Protein AF-A0A8S3JBW6-F1 (afdb_monomer)

Sequence (122 aa):
MEKQIQQTNNDIDSEAASLRREDNLYKIRNNTEECPDYYETIEHPIDMSIIKDKMNKGIYKREQDIVEDLSRMFNNAKVYNVDESYIFKYASRLEQALSNKYKTMIIKKERPSHLNRISTKK

Organism: NCBI:txid392030

Foldseek 3Di:
DVVVVVVVVVVLVVVVVVVPPPDPPVVVPPPCVVPVCLCVQQVDDDDPVNLVVCVVVVVDPDPVVSLVRLLSNLVSQLSRDDCPDPSVVVSVVVNVVSVVVVVVVVVVVPDPPPPPPDDDDD

Secondary structure (DSSP, 8-state):
-HHHHHHHHHHHHHHHHHT--TTSSGGGS--TTT-TTHHHH-SS---HHHHHHHHHTT--SSHHHHHHHHHHHHHHHHHHS-TTSHHHHHHHHHHHHHHHHHHHHHHHHHS-GGGS------

Mean predicted aligned error: 12.73 Å

Radius of gyration: 17.93 Å; Cα contacts (8 Å, |Δi|>4): 52; chains: 1; bounding box: 35×28×68 Å

Solvent-accessible surface area (backbone atoms only — not comparable to full-atom values): 7489 Å² total; per-residue (Å²): 109,69,72,60,52,50,50,50,50,52,52,52,52,51,58,53,53,76,64,57,76,84,75,72,76,72,65,74,49,88,48,64,87,83,44,78,56,48,78,77,73,38,92,76,81,64,47,71,67,58,53,50,50,38,53,78,70,59,68,57,88,46,75,63,59,52,52,52,52,53,51,47,34,30,47,52,44,43,71,75,33,58,75,88,36,71,62,18,52,47,28,53,51,52,51,51,53,50,52,55,51,52,54,54,52,52,59,59,70,70,53,65,86,82,70,84,77,82,84,76,93,128

Structure (mmCIF, N/CA/C/O backbone):
data_AF-A0A8S3JBW6-F1
#
_entry.id   AF-A0A8S3JBW6-F1
#
loop_
_atom_site.group_PDB
_atom_site.id
_atom_site.type_symbol
_atom_site.label_atom_id
_atom_site.label_alt_id
_atom_site.label_comp_id
_atom_site.label_asym_id
_atom_site.label_entity_id
_atom_site.label_seq_id
_atom_site.pdbx_PDB_ins_code
_atom_site.Cartn_x
_atom_site.Cartn_y
_atom_site.Cartn_z
_atom_site.occupancy
_atom_site.B_iso_or_equiv
_atom_site.auth_seq_id
_ato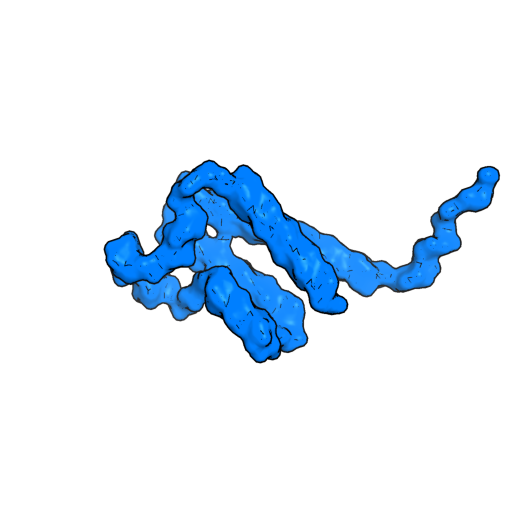m_site.auth_comp_id
_atom_site.auth_asym_id
_atom_site.auth_atom_id
_atom_site.pdbx_PDB_model_num
ATOM 1 N N . MET A 1 1 ? -13.388 6.154 17.077 1.00 45.62 1 MET A N 1
ATOM 2 C CA . MET A 1 1 ? -12.998 5.460 15.832 1.00 45.62 1 MET A CA 1
ATOM 3 C C . MET A 1 1 ? -12.690 6.473 14.738 1.00 45.62 1 MET A C 1
ATOM 5 O O . MET A 1 1 ? -11.525 6.621 14.406 1.00 45.62 1 MET A O 1
ATOM 9 N N . GLU A 1 2 ? -13.666 7.276 14.302 1.00 37.44 2 GLU A N 1
ATOM 10 C CA . GLU A 1 2 ? -13.503 8.299 13.247 1.00 37.44 2 GLU A CA 1
ATOM 11 C C . GLU A 1 2 ? -12.349 9.285 13.488 1.00 37.44 2 GLU A C 1
ATOM 13 O O . GLU A 1 2 ? -11.528 9.497 12.605 1.00 37.44 2 GLU A O 1
ATOM 18 N N . LYS A 1 3 ? -12.195 9.818 14.711 1.00 38.97 3 LYS A N 1
ATOM 19 C CA . LYS A 1 3 ? -11.095 10.753 15.036 1.00 38.97 3 LYS A CA 1
ATOM 20 C C . LYS A 1 3 ? -9.693 10.135 14.917 1.00 38.97 3 LYS A C 1
ATOM 22 O O . LYS A 1 3 ? -8.734 10.838 14.628 1.00 38.97 3 LYS A O 1
ATOM 27 N N . GLN A 1 4 ? -9.569 8.827 15.135 1.00 36.41 4 GLN A N 1
ATOM 28 C CA . GLN A 1 4 ? -8.288 8.109 15.106 1.00 36.41 4 GLN A CA 1
ATOM 29 C C . GLN A 1 4 ? -7.901 7.710 13.676 1.00 36.41 4 GLN A C 1
ATOM 31 O O . GLN A 1 4 ? -6.724 7.730 13.315 1.00 36.41 4 GLN A O 1
ATOM 36 N N . ILE A 1 5 ? -8.917 7.424 12.857 1.00 41.56 5 ILE A N 1
ATOM 37 C CA . ILE A 1 5 ? -8.813 7.217 11.411 1.00 41.56 5 ILE A CA 1
ATOM 38 C C . ILE A 1 5 ? -8.441 8.536 10.727 1.00 41.56 5 ILE A C 1
ATOM 40 O O . ILE A 1 5 ? -7.499 8.572 9.942 1.00 41.56 5 ILE A O 1
ATOM 44 N N . GLN A 1 6 ? -9.082 9.643 11.114 1.00 39.12 6 GLN A N 1
ATOM 45 C CA . GLN A 1 6 ? -8.775 10.969 10.580 1.00 39.12 6 GLN A CA 1
ATOM 46 C C . GLN A 1 6 ? -7.346 11.410 10.909 1.00 39.12 6 GLN A C 1
ATOM 48 O O . GLN A 1 6 ? -6.638 11.899 10.035 1.00 39.12 6 GLN A O 1
ATOM 53 N N . GLN A 1 7 ? -6.887 11.180 12.144 1.00 41.81 7 GLN A N 1
ATOM 54 C CA . GLN A 1 7 ? -5.495 11.447 12.506 1.00 41.81 7 GLN A CA 1
ATOM 55 C C . GLN A 1 7 ? -4.533 10.557 11.715 1.00 41.81 7 GLN A C 1
ATOM 57 O O . GLN A 1 7 ? -3.491 11.015 11.262 1.00 41.81 7 GLN A O 1
ATOM 62 N N . THR A 1 8 ? -4.901 9.292 11.499 1.00 43.22 8 THR A N 1
ATOM 63 C CA . THR A 1 8 ? -4.068 8.370 10.731 1.00 43.22 8 THR A CA 1
ATOM 64 C C . THR A 1 8 ? -3.914 8.800 9.278 1.00 43.22 8 THR A C 1
ATOM 66 O O . THR A 1 8 ? -2.796 8.737 8.769 1.00 43.22 8 THR A O 1
ATOM 69 N N . ASN A 1 9 ? -4.992 9.298 8.670 1.00 45.53 9 ASN A N 1
ATOM 70 C CA . ASN A 1 9 ? -4.988 9.893 7.337 1.00 45.53 9 ASN A CA 1
ATOM 71 C C . ASN A 1 9 ? -4.111 11.147 7.287 1.00 45.53 9 ASN A C 1
ATOM 73 O O . ASN A 1 9 ? -3.265 11.247 6.409 1.00 45.53 9 ASN A O 1
ATOM 77 N N . ASN A 1 10 ? -4.221 12.034 8.280 1.00 48.50 10 ASN A N 1
ATOM 78 C CA . ASN A 1 10 ? -3.405 13.248 8.345 1.00 48.50 10 ASN A CA 1
ATOM 79 C C . ASN A 1 10 ? -1.903 12.941 8.472 1.00 48.50 10 ASN A C 1
ATOM 81 O O . ASN A 1 10 ? -1.091 13.627 7.860 1.00 48.50 10 ASN A O 1
ATOM 85 N N . ASP A 1 11 ? -1.521 11.910 9.230 1.00 51.41 11 ASP A N 1
ATOM 86 C CA . ASP A 1 11 ? -0.110 11.541 9.379 1.00 51.41 11 ASP A CA 1
ATOM 87 C C . ASP A 1 11 ? 0.453 10.945 8.075 1.00 51.41 11 ASP A C 1
ATOM 89 O O . ASP A 1 11 ? 1.568 11.285 7.681 1.00 51.41 11 ASP A O 1
ATOM 93 N N . ILE A 1 12 ? -0.326 10.094 7.387 1.00 54.03 12 ILE A N 1
ATOM 94 C CA . ILE A 1 12 ? 0.034 9.518 6.077 1.00 54.03 12 ILE A CA 1
ATOM 95 C C . ILE A 1 12 ? 0.122 10.622 5.022 1.00 54.03 12 ILE A C 1
ATOM 97 O O . ILE A 1 12 ? 1.080 10.654 4.255 1.00 54.03 12 ILE A O 1
ATOM 101 N N . ASP A 1 13 ? -0.831 11.554 5.020 1.00 53.34 13 ASP A N 1
ATOM 102 C CA . ASP A 1 13 ? -0.833 12.705 4.122 1.00 53.34 13 ASP A CA 1
ATOM 103 C C . ASP A 1 13 ? 0.342 13.653 4.430 1.00 53.34 13 ASP A C 1
ATOM 105 O O . ASP A 1 13 ? 0.924 14.207 3.500 1.00 53.34 13 ASP A O 1
ATOM 109 N N . SER A 1 14 ? 0.757 13.798 5.697 1.00 53.53 14 SER A N 1
ATOM 110 C CA . SER A 1 14 ? 1.917 14.620 6.084 1.00 53.53 14 SER A CA 1
ATOM 111 C C . SER A 1 14 ? 3.261 13.994 5.686 1.00 53.53 14 SER A C 1
ATOM 113 O O . SER A 1 14 ? 4.140 14.701 5.192 1.00 53.53 14 SER A O 1
ATOM 115 N N . GLU A 1 15 ? 3.402 12.669 5.810 1.00 58.06 15 GLU A N 1
ATOM 116 C CA . GLU A 1 15 ? 4.581 11.919 5.351 1.00 58.06 15 GLU A CA 1
ATOM 117 C C . GLU A 1 15 ? 4.621 11.856 3.813 1.00 58.06 15 GLU A C 1
ATOM 119 O O . GLU A 1 15 ? 5.676 11.968 3.190 1.00 58.06 15 GLU A O 1
ATOM 124 N N . ALA A 1 16 ? 3.458 11.755 3.163 1.00 52.62 16 ALA A N 1
ATOM 125 C CA . ALA A 1 16 ? 3.345 11.854 1.713 1.00 52.62 16 ALA A CA 1
ATOM 126 C C . ALA A 1 16 ? 3.664 13.269 1.205 1.00 52.62 16 ALA A C 1
ATOM 128 O O . ALA A 1 16 ? 4.292 13.409 0.156 1.00 52.62 16 ALA A O 1
ATOM 129 N N . ALA A 1 17 ? 3.278 14.312 1.947 1.00 54.72 17 ALA A N 1
ATOM 130 C CA . ALA A 1 17 ? 3.553 15.707 1.615 1.00 54.72 17 ALA A CA 1
ATOM 131 C C . ALA A 1 17 ? 5.027 16.086 1.811 1.00 54.72 17 ALA A C 1
ATOM 133 O O . ALA A 1 17 ? 5.571 16.802 0.975 1.00 54.72 17 ALA A O 1
ATOM 134 N N . SER A 1 18 ? 5.703 15.576 2.844 1.00 48.97 18 SER A N 1
ATOM 135 C CA . SER A 1 18 ? 7.145 15.806 3.039 1.00 48.97 18 SER A CA 1
ATOM 136 C C . SER A 1 18 ? 8.004 15.140 1.951 1.00 48.97 18 SER A C 1
ATOM 138 O O . SER A 1 18 ? 9.122 15.579 1.678 1.00 48.97 18 SER A O 1
ATOM 140 N N . LEU A 1 19 ? 7.456 14.124 1.274 1.00 49.91 19 LEU A N 1
ATOM 141 C CA . LEU A 1 19 ? 8.065 13.430 0.137 1.00 49.91 19 LEU A CA 1
ATOM 142 C C . LEU A 1 19 ? 7.654 14.001 -1.232 1.00 49.91 19 LEU A C 1
ATOM 144 O O . LEU A 1 19 ? 8.184 13.563 -2.256 1.00 49.91 19 LEU A O 1
ATOM 148 N N . ARG A 1 20 ? 6.786 15.024 -1.270 1.00 46.38 20 ARG A N 1
ATOM 149 C CA . ARG A 1 20 ? 6.496 15.809 -2.480 1.00 46.38 20 ARG A CA 1
ATOM 150 C C . ARG A 1 20 ? 7.665 16.742 -2.803 1.00 46.38 20 ARG A C 1
ATOM 152 O O . ARG A 1 20 ? 7.584 17.951 -2.614 1.00 46.38 20 ARG A O 1
ATOM 159 N N . ARG A 1 21 ? 8.728 16.202 -3.398 1.00 47.50 21 ARG A N 1
ATOM 160 C CA . ARG A 1 21 ? 9.422 16.953 -4.456 1.00 47.50 21 ARG A CA 1
ATOM 161 C C . ARG A 1 21 ? 8.634 16.766 -5.756 1.00 47.50 21 ARG A C 1
ATOM 163 O O . ARG A 1 21 ? 8.847 15.839 -6.527 1.00 47.50 21 ARG A O 1
ATOM 170 N N . GLU A 1 22 ? 7.609 17.601 -5.823 1.00 43.34 22 GLU A N 1
ATOM 171 C CA . GLU A 1 22 ? 6.857 18.175 -6.944 1.00 43.34 22 GLU A CA 1
ATOM 172 C C . GLU A 1 22 ? 6.355 17.389 -8.167 1.00 43.34 22 GLU A C 1
ATOM 174 O O . GLU A 1 22 ? 5.411 17.914 -8.732 1.00 43.34 22 GLU A O 1
ATOM 179 N N . ASP A 1 23 ? 6.763 16.166 -8.540 1.00 47.66 23 ASP A N 1
ATOM 180 C CA . ASP A 1 23 ? 6.224 15.610 -9.819 1.00 47.66 23 ASP A CA 1
ATOM 181 C C . ASP A 1 23 ? 5.859 14.116 -9.903 1.00 47.66 23 ASP A C 1
ATOM 183 O O . ASP A 1 23 ? 5.221 13.702 -10.866 1.00 47.66 23 ASP A O 1
ATOM 187 N N . ASN A 1 24 ? 6.158 13.273 -8.908 1.00 48.06 24 ASN A N 1
ATOM 188 C CA . ASN A 1 24 ? 6.077 11.812 -9.129 1.00 48.06 24 ASN A CA 1
ATOM 189 C C . ASN A 1 24 ? 5.004 11.043 -8.341 1.00 48.06 24 ASN A C 1
ATOM 191 O O . ASN A 1 24 ? 4.905 9.828 -8.489 1.00 48.06 24 ASN A O 1
ATOM 195 N N . LEU A 1 25 ? 4.166 11.706 -7.535 1.00 46.84 25 LEU A N 1
ATOM 196 C CA . LEU A 1 25 ? 3.153 11.002 -6.729 1.00 46.84 25 LEU A CA 1
ATOM 197 C C . LEU A 1 25 ? 1.795 10.841 -7.443 1.00 46.84 25 LEU A C 1
ATOM 199 O O . LEU A 1 25 ? 1.056 9.907 -7.149 1.00 46.84 25 LEU A O 1
ATOM 203 N N . TYR A 1 26 ? 1.479 11.699 -8.422 1.00 43.78 26 TYR A N 1
ATOM 204 C CA . TYR A 1 26 ? 0.268 11.558 -9.250 1.00 43.78 26 TYR A CA 1
ATOM 205 C C . TYR A 1 26 ? 0.414 10.546 -10.400 1.00 43.78 26 TYR A C 1
ATOM 207 O O . TYR A 1 26 ? -0.589 10.205 -11.022 1.00 43.78 26 TYR A O 1
ATOM 215 N N . LYS A 1 27 ? 1.617 9.992 -10.617 1.00 43.81 27 LYS A N 1
ATOM 216 C CA . LYS A 1 27 ? 1.867 8.856 -11.526 1.00 43.81 27 LYS A CA 1
ATOM 217 C C . LYS A 1 27 ? 1.462 7.489 -10.964 1.00 43.81 27 LYS A C 1
ATOM 219 O O . LYS A 1 27 ? 1.462 6.510 -11.690 1.00 43.81 27 LYS A O 1
ATOM 224 N N . ILE A 1 28 ? 1.003 7.430 -9.710 1.00 46.84 28 ILE A N 1
ATOM 225 C CA . ILE A 1 28 ? 0.207 6.296 -9.192 1.00 46.84 28 ILE A CA 1
ATOM 226 C C . ILE A 1 28 ? -1.269 6.439 -9.633 1.00 46.84 28 ILE A C 1
ATOM 228 O O . ILE A 1 28 ? -2.187 5.885 -9.039 1.00 46.84 28 ILE A O 1
ATOM 232 N N . ARG A 1 29 ? -1.552 7.236 -10.667 1.00 43.00 29 ARG A N 1
ATOM 233 C CA . ARG A 1 29 ? -2.693 6.969 -11.535 1.00 43.00 29 ARG A CA 1
ATOM 234 C C . ARG A 1 29 ? -2.155 6.072 -12.631 1.00 43.00 29 ARG A C 1
ATOM 236 O O . ARG A 1 29 ? -1.376 6.542 -13.451 1.00 43.00 29 ARG A O 1
ATOM 243 N N . ASN A 1 30 ? -2.584 4.814 -12.638 1.00 48.06 30 ASN A N 1
ATOM 244 C CA . ASN A 1 30 ? -2.449 3.940 -13.796 1.00 48.06 30 ASN A CA 1
ATOM 245 C C . ASN A 1 30 ? -3.200 4.598 -14.963 1.00 48.06 30 ASN A C 1
ATOM 247 O O . ASN A 1 30 ? -4.385 4.346 -15.172 1.00 48.06 30 ASN A O 1
ATOM 251 N N . ASN A 1 31 ? -2.550 5.519 -15.674 1.00 43.47 31 ASN A N 1
ATOM 252 C CA . ASN A 1 31 ? -2.981 5.863 -17.011 1.00 43.47 31 ASN A CA 1
ATOM 253 C C . ASN A 1 31 ? -2.516 4.693 -17.875 1.00 43.47 31 ASN A C 1
ATOM 255 O O . ASN A 1 31 ? -1.320 4.412 -17.944 1.00 43.47 31 ASN A O 1
ATOM 259 N N . THR A 1 32 ? -3.459 3.979 -18.480 1.00 48.97 32 THR A N 1
ATOM 260 C CA . THR A 1 32 ? -3.210 2.804 -19.332 1.00 48.97 32 THR A CA 1
ATOM 261 C C . THR A 1 32 ? -2.239 3.087 -20.484 1.00 48.97 32 THR A C 1
ATOM 263 O O . THR A 1 32 ? -1.687 2.156 -21.056 1.00 48.97 32 THR A O 1
ATOM 266 N N . GLU A 1 33 ? -1.984 4.361 -20.794 1.00 46.97 33 GLU A N 1
ATOM 267 C CA . GLU A 1 33 ? -1.007 4.808 -21.789 1.00 46.97 33 GLU A CA 1
ATOM 268 C C . GLU A 1 33 ? 0.459 4.751 -21.314 1.00 46.97 33 GLU A C 1
ATOM 270 O O . GLU A 1 33 ? 1.346 4.571 -22.143 1.00 46.97 33 GLU A O 1
ATOM 275 N N . GLU A 1 34 ? 0.744 4.888 -20.010 1.00 55.09 34 GLU A N 1
ATOM 276 C CA . GLU A 1 34 ? 2.127 4.878 -19.481 1.00 55.09 34 GLU A CA 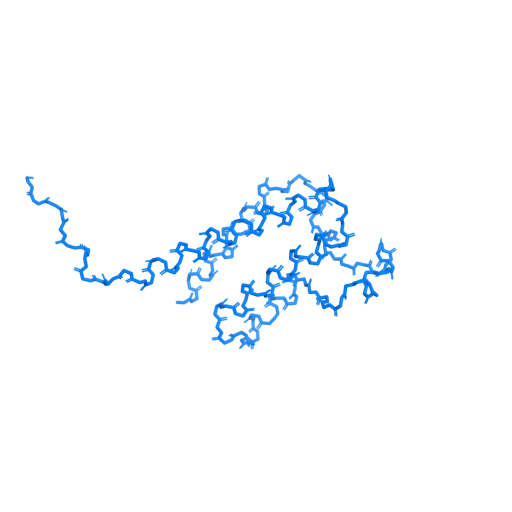1
ATOM 277 C C . GLU A 1 34 ? 2.583 3.487 -19.005 1.00 55.09 34 GLU A C 1
ATOM 279 O O . GLU A 1 34 ? 3.783 3.236 -18.892 1.00 55.09 34 GLU A O 1
ATOM 284 N N . CYS A 1 35 ? 1.644 2.580 -18.721 1.00 64.44 35 CYS A N 1
ATOM 285 C CA . CYS A 1 35 ? 1.913 1.237 -18.196 1.00 64.44 35 CYS A CA 1
ATOM 286 C C . CYS A 1 35 ? 0.992 0.203 -18.877 1.00 64.44 35 CYS A C 1
ATOM 288 O O . CYS A 1 35 ? 0.020 -0.255 -18.267 1.00 64.44 35 CYS A O 1
ATOM 290 N N . PRO A 1 36 ? 1.247 -0.123 -20.159 1.00 72.50 36 PRO A N 1
ATOM 291 C CA . PRO A 1 36 ? 0.319 -0.885 -20.999 1.00 72.50 36 PRO A CA 1
ATOM 292 C C . PRO A 1 36 ? 0.081 -2.323 -20.516 1.00 72.50 36 PRO A C 1
ATOM 294 O O . PRO A 1 36 ? -0.992 -2.872 -20.739 1.00 72.50 36 PRO A O 1
ATOM 297 N N . ASP A 1 37 ? 1.046 -2.9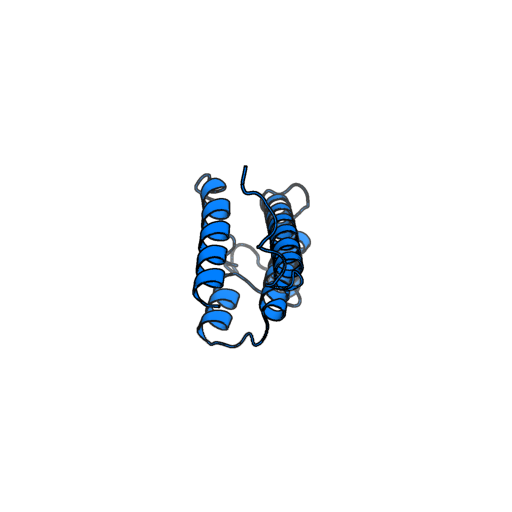11 -19.813 1.00 81.62 37 ASP A N 1
ATOM 298 C CA . ASP A 1 37 ? 1.030 -4.287 -19.303 1.00 81.62 37 ASP A CA 1
ATOM 299 C C . ASP A 1 37 ? 0.691 -4.380 -17.804 1.00 81.62 37 ASP A C 1
ATOM 301 O O . ASP A 1 37 ? 0.712 -5.467 -17.221 1.00 81.62 37 ASP A O 1
ATOM 305 N N . TYR A 1 38 ? 0.361 -3.261 -17.146 1.00 81.38 38 TYR A N 1
ATOM 306 C CA . TYR A 1 38 ? 0.149 -3.236 -15.694 1.00 81.38 38 TYR A CA 1
ATOM 307 C C . TYR A 1 38 ? -0.976 -4.172 -15.251 1.00 81.38 38 TYR A C 1
ATOM 309 O O . TYR A 1 38 ? -0.814 -4.944 -14.310 1.00 81.38 38 TYR A O 1
ATOM 317 N N . TYR A 1 39 ? -2.116 -4.122 -15.942 1.00 84.25 39 TYR A N 1
ATOM 318 C CA . TYR A 1 39 ? -3.293 -4.934 -15.619 1.00 84.25 39 TYR A CA 1
ATOM 319 C C . TYR A 1 39 ? -3.143 -6.409 -16.021 1.00 84.25 39 TYR A C 1
ATOM 321 O O . TYR A 1 39 ? -3.935 -7.236 -15.578 1.00 84.25 39 TYR A O 1
ATOM 329 N N . GLU A 1 40 ? -2.134 -6.738 -16.830 1.00 86.19 40 GLU A N 1
ATOM 330 C CA . GLU A 1 40 ? -1.758 -8.117 -17.161 1.00 86.19 40 GLU A CA 1
ATOM 331 C C . GLU A 1 40 ? -0.751 -8.674 -16.146 1.00 86.19 40 GLU A C 1
ATOM 333 O O . GLU A 1 40 ? -0.808 -9.845 -15.778 1.00 86.19 40 GLU A O 1
ATOM 338 N N . THR A 1 41 ? 0.149 -7.815 -15.660 1.00 84.69 41 THR A N 1
ATOM 339 C CA . THR A 1 41 ? 1.216 -8.167 -14.714 1.00 84.69 41 THR A CA 1
ATOM 340 C C . THR A 1 41 ? 0.712 -8.240 -13.272 1.00 84.69 41 THR A C 1
ATOM 342 O O . THR A 1 41 ? 1.156 -9.082 -12.491 1.00 84.69 41 THR A O 1
ATOM 345 N N . ILE A 1 42 ? -0.207 -7.351 -12.890 1.00 88.81 42 ILE A N 1
ATOM 346 C CA . ILE A 1 42 ? -0.722 -7.239 -11.526 1.00 88.81 42 ILE A CA 1
ATOM 347 C C . ILE A 1 42 ? -2.086 -7.917 -11.423 1.00 88.81 42 ILE A C 1
ATOM 349 O O . ILE A 1 42 ? -3.101 -7.382 -11.856 1.00 88.81 42 ILE A O 1
ATOM 353 N N . GLU A 1 43 ? -2.109 -9.070 -10.753 1.00 90.12 43 GLU A N 1
ATOM 354 C CA . GLU A 1 43 ? -3.299 -9.917 -10.574 1.00 90.12 43 GLU A CA 1
ATOM 355 C C . GLU A 1 43 ? -4.458 -9.194 -9.868 1.00 90.12 43 GLU A C 1
ATOM 357 O O . GLU A 1 43 ? -5.640 -9.423 -10.139 1.00 90.12 43 GLU A O 1
ATOM 362 N N . HIS A 1 44 ? -4.125 -8.303 -8.936 1.00 91.75 44 HIS A N 1
ATOM 363 C CA . HIS A 1 44 ? -5.093 -7.641 -8.076 1.00 91.75 44 HIS A CA 1
ATOM 364 C C . HIS A 1 44 ? -4.833 -6.133 -7.962 1.00 91.75 44 HIS A C 1
ATOM 366 O O . HIS A 1 44 ? -4.370 -5.668 -6.912 1.00 91.75 44 HIS A O 1
ATOM 372 N N . PRO A 1 45 ? -5.130 -5.357 -9.020 1.00 90.75 45 PRO A N 1
ATOM 373 C CA . PRO A 1 45 ? -4.896 -3.919 -9.052 1.00 90.75 45 PRO A CA 1
ATOM 374 C C . PRO A 1 45 ? -5.656 -3.195 -7.940 1.00 90.75 45 PRO A C 1
ATOM 376 O O . PRO A 1 45 ? -6.828 -3.470 -7.676 1.00 90.75 45 PRO A O 1
ATOM 379 N N . ILE A 1 46 ? -4.985 -2.248 -7.292 1.00 92.25 46 ILE A N 1
ATOM 380 C CA . ILE A 1 46 ? -5.580 -1.375 -6.284 1.00 92.25 46 ILE A CA 1
ATOM 381 C C . ILE A 1 46 ? -4.772 -0.083 -6.187 1.00 92.25 46 ILE A C 1
ATOM 383 O O . ILE A 1 46 ? -3.562 -0.084 -6.408 1.00 92.25 46 ILE A O 1
ATOM 387 N N . ASP A 1 47 ? -5.441 1.005 -5.825 1.00 86.88 47 ASP A N 1
ATOM 388 C CA . ASP A 1 47 ? -4.825 2.299 -5.565 1.00 86.88 47 ASP A CA 1
ATOM 389 C C . ASP A 1 47 ? -5.528 3.022 -4.401 1.00 86.88 47 ASP A C 1
ATOM 391 O O . ASP A 1 47 ? -6.568 2.589 -3.889 1.00 86.88 47 ASP A O 1
ATOM 395 N N . MET A 1 48 ? -4.969 4.161 -3.985 1.00 85.00 48 MET A N 1
ATOM 396 C CA . MET A 1 48 ? -5.521 4.960 -2.888 1.00 85.00 48 MET A CA 1
ATOM 397 C C . MET A 1 48 ? -6.924 5.505 -3.167 1.00 85.00 48 MET A C 1
ATOM 399 O O . MET A 1 48 ? -7.653 5.775 -2.213 1.00 85.00 48 MET A O 1
ATOM 403 N N . SER A 1 49 ? -7.317 5.698 -4.427 1.00 84.12 49 SER A N 1
ATOM 404 C CA . SER A 1 49 ? -8.666 6.157 -4.768 1.00 84.12 49 SER A CA 1
ATOM 405 C C . SER A 1 49 ? -9.697 5.062 -4.492 1.00 84.12 49 SER A C 1
ATOM 407 O O . SER A 1 49 ? -10.697 5.332 -3.827 1.00 84.12 49 SER A O 1
ATOM 409 N N . ILE A 1 50 ? -9.393 3.815 -4.869 1.00 88.56 50 ILE A N 1
ATOM 410 C CA . ILE A 1 50 ? -10.225 2.639 -4.586 1.00 88.56 50 ILE A CA 1
ATOM 411 C C . ILE A 1 50 ? -10.319 2.408 -3.075 1.00 88.56 50 ILE A C 1
ATOM 413 O O . ILE A 1 50 ? -11.411 2.192 -2.549 1.00 88.56 50 ILE A O 1
ATOM 417 N N . ILE A 1 51 ? -9.197 2.498 -2.355 1.00 90.19 51 ILE A N 1
ATOM 418 C CA . ILE A 1 51 ? -9.177 2.323 -0.893 1.00 90.19 51 ILE A CA 1
ATOM 419 C C . ILE A 1 51 ? -10.023 3.403 -0.206 1.00 90.19 51 ILE A C 1
ATOM 421 O O . ILE A 1 51 ? -10.840 3.092 0.664 1.00 90.19 51 ILE A O 1
ATOM 425 N N . LYS A 1 52 ? -9.883 4.672 -0.614 1.00 86.44 52 LYS A N 1
ATOM 426 C CA . LYS A 1 52 ? -10.692 5.780 -0.079 1.00 86.44 52 LYS A CA 1
ATOM 427 C C . LYS A 1 52 ? -12.179 5.586 -0.367 1.00 86.44 52 LYS A C 1
ATOM 429 O O . LYS A 1 52 ? -12.999 5.783 0.526 1.00 86.44 52 LYS A O 1
ATOM 434 N N . ASP A 1 53 ? -12.531 5.158 -1.574 1.00 90.94 53 ASP A N 1
ATOM 435 C CA . ASP A 1 53 ? -13.919 4.885 -1.949 1.00 90.94 53 ASP A CA 1
ATOM 436 C C . ASP A 1 53 ? -14.523 3.736 -1.121 1.00 90.94 53 ASP A C 1
ATOM 438 O O . ASP A 1 53 ? -15.597 3.893 -0.536 1.00 90.94 53 ASP A O 1
ATOM 442 N N . LYS A 1 54 ? -13.800 2.619 -0.964 1.00 93.00 54 LYS A N 1
ATOM 443 C CA . LYS A 1 54 ? -14.210 1.496 -0.101 1.00 93.00 54 LYS A CA 1
ATOM 444 C C . LYS A 1 54 ? -14.3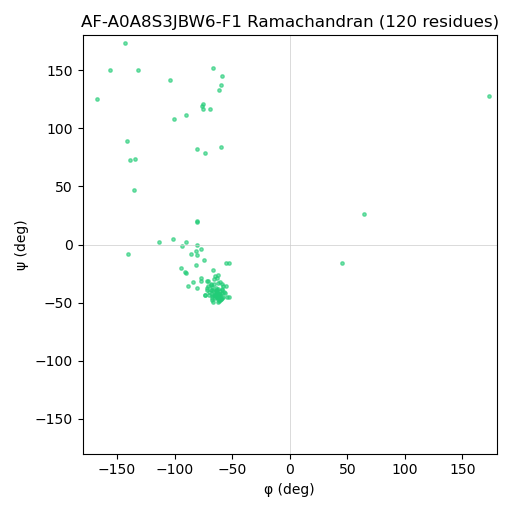93 1.924 1.356 1.00 93.00 54 LYS A C 1
ATOM 446 O O . LYS A 1 54 ? -15.328 1.465 2.012 1.00 93.00 54 LYS A O 1
ATOM 451 N N . MET A 1 55 ? -13.536 2.813 1.855 1.00 89.56 55 MET A N 1
ATOM 452 C CA . MET A 1 55 ? -13.649 3.369 3.203 1.00 89.56 55 MET A CA 1
ATOM 453 C C . MET A 1 55 ? -14.894 4.248 3.352 1.00 89.56 55 MET A C 1
ATOM 455 O O . MET A 1 55 ? -15.680 4.027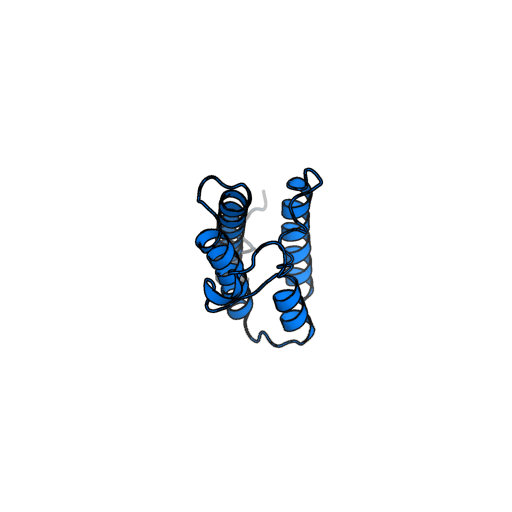 4.270 1.00 89.56 55 MET A O 1
ATOM 459 N N . ASN A 1 56 ? -15.118 5.181 2.425 1.00 92.25 56 ASN A N 1
ATOM 460 C CA . ASN A 1 56 ? -16.275 6.081 2.442 1.00 92.25 56 ASN A CA 1
ATOM 461 C C . ASN A 1 56 ? -17.605 5.327 2.319 1.00 92.25 56 ASN A C 1
ATOM 463 O O . ASN A 1 56 ? -18.605 5.722 2.912 1.00 92.25 56 ASN A O 1
ATOM 467 N N . LYS A 1 57 ? -17.608 4.218 1.577 1.00 94.69 57 LYS A N 1
ATOM 468 C CA . LYS A 1 57 ? -18.762 3.324 1.429 1.00 94.69 57 LYS A CA 1
ATOM 469 C C . LYS A 1 57 ? -18.941 2.352 2.602 1.00 94.69 57 LYS A C 1
ATOM 471 O O . LYS A 1 57 ? -19.868 1.548 2.572 1.00 94.69 57 LYS A O 1
ATOM 476 N N . GLY A 1 58 ? -18.066 2.384 3.611 1.00 92.81 58 GLY A N 1
ATOM 477 C CA . GLY A 1 58 ? -18.140 1.490 4.770 1.00 92.81 58 GLY A CA 1
ATOM 478 C C . GLY A 1 58 ? -17.937 0.009 4.427 1.00 92.81 58 GLY A C 1
ATOM 479 O O . GLY A 1 58 ? -18.444 -0.860 5.132 1.00 92.81 58 GLY A O 1
ATOM 480 N N . ILE A 1 59 ? -17.224 -0.296 3.336 1.00 95.62 59 ILE A N 1
ATOM 481 C CA . ILE A 1 59 ? -16.988 -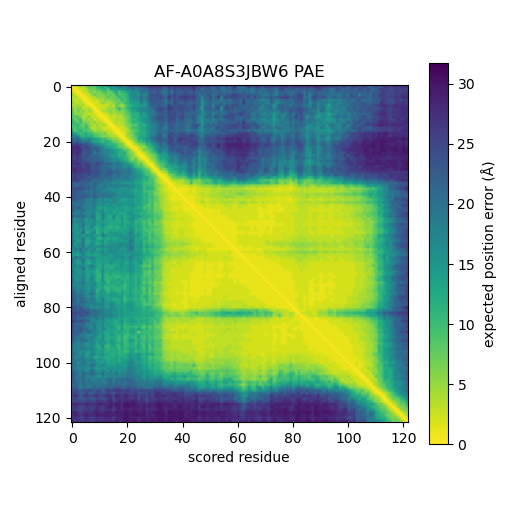1.676 2.876 1.00 95.62 59 ILE A CA 1
ATOM 482 C C . ILE A 1 59 ? -16.079 -2.435 3.847 1.00 95.62 59 ILE A C 1
ATOM 484 O O . ILE A 1 59 ? -16.247 -3.638 4.052 1.00 95.62 59 ILE A O 1
ATOM 488 N N . TYR A 1 60 ? -15.119 -1.738 4.455 1.00 94.75 60 TYR A N 1
ATOM 489 C CA . TYR A 1 60 ? -14.216 -2.328 5.435 1.00 94.75 60 TYR A CA 1
ATOM 490 C C . TYR A 1 60 ? -14.923 -2.517 6.775 1.00 94.75 60 TYR A C 1
ATOM 492 O O . TYR A 1 60 ? -15.350 -1.552 7.407 1.00 94.75 60 TYR A O 1
ATOM 500 N N . LYS A 1 61 ? -15.016 -3.772 7.224 1.00 91.12 61 LYS A N 1
ATOM 501 C CA . LYS A 1 61 ? -15.636 -4.126 8.511 1.00 91.12 61 LYS A CA 1
ATOM 502 C C . LYS A 1 61 ? -14.618 -4.127 9.643 1.00 91.12 61 LYS A C 1
ATOM 504 O O . LYS A 1 61 ? -14.991 -3.988 10.808 1.00 91.12 61 LYS A O 1
ATOM 509 N N . ARG A 1 62 ? -13.342 -4.321 9.307 1.00 89.56 62 ARG A N 1
ATOM 510 C CA . ARG A 1 62 ? -12.234 -4.399 10.254 1.00 89.56 62 ARG A CA 1
ATOM 511 C C . ARG A 1 62 ? -11.085 -3.511 9.795 1.00 89.56 62 ARG A C 1
ATOM 513 O O . ARG A 1 62 ? -10.850 -3.347 8.602 1.00 89.56 62 ARG A O 1
ATOM 520 N N . GLU A 1 63 ? -10.324 -2.990 10.754 1.00 86.44 63 GLU A N 1
ATOM 521 C CA . GLU A 1 63 ? -9.109 -2.209 10.475 1.00 86.44 63 GLU A CA 1
ATOM 522 C C . GLU A 1 63 ? -8.074 -3.039 9.699 1.00 86.44 63 GLU A C 1
ATOM 524 O O . GLU A 1 63 ? -7.363 -2.508 8.849 1.00 86.44 63 GLU A O 1
ATOM 529 N N . GLN A 1 64 ? -8.038 -4.351 9.947 1.00 89.06 64 GLN A N 1
ATOM 530 C CA . GLN A 1 64 ? -7.207 -5.316 9.227 1.00 89.06 64 GLN A CA 1
ATOM 531 C C . GLN A 1 64 ? -7.463 -5.285 7.719 1.00 89.06 64 GLN A C 1
ATOM 533 O O . GLN A 1 64 ? -6.510 -5.277 6.950 1.00 89.06 64 GLN A O 1
ATOM 538 N N . ASP A 1 65 ? -8.728 -5.179 7.304 1.00 92.88 65 ASP A N 1
ATOM 539 C CA . ASP A 1 65 ? -9.108 -5.220 5.890 1.00 92.88 65 ASP A CA 1
ATOM 540 C C . ASP A 1 65 ? -8.544 -3.996 5.124 1.00 92.88 65 ASP A C 1
ATOM 542 O O . ASP A 1 65 ? -8.227 -4.077 3.938 1.00 92.88 65 ASP A O 1
ATOM 546 N N . ILE A 1 66 ? -8.370 -2.856 5.810 1.00 92.75 66 ILE A N 1
ATOM 547 C CA . ILE A 1 66 ? -7.727 -1.653 5.250 1.00 92.75 66 ILE A CA 1
ATOM 548 C C . ILE A 1 66 ? -6.214 -1.861 5.136 1.00 92.75 66 ILE A C 1
ATOM 550 O O . ILE A 1 66 ? -5.605 -1.498 4.130 1.00 92.75 66 ILE A O 1
ATOM 554 N N . VAL A 1 67 ? -5.595 -2.434 6.174 1.00 91.88 67 VAL A N 1
ATOM 555 C CA . VAL A 1 67 ? -4.149 -2.707 6.205 1.00 91.88 67 VAL A CA 1
ATOM 556 C C . VAL A 1 67 ? -3.762 -3.699 5.110 1.00 91.88 67 VAL A C 1
ATOM 558 O O . VAL A 1 67 ? -2.736 -3.505 4.459 1.00 91.88 67 VAL A O 1
ATOM 561 N N . GLU A 1 68 ? -4.587 -4.716 4.869 1.00 94.62 68 GLU A N 1
ATOM 562 C CA . GLU A 1 68 ? -4.407 -5.691 3.788 1.00 94.62 68 GLU A CA 1
ATOM 563 C C . GLU A 1 68 ? -4.408 -5.012 2.411 1.00 94.62 68 GLU A C 1
ATOM 565 O O . GLU A 1 68 ? -3.493 -5.230 1.616 1.00 94.62 68 GLU A O 1
ATOM 570 N N . ASP A 1 69 ? -5.365 -4.120 2.150 1.00 95.06 69 ASP A N 1
ATOM 571 C CA . ASP A 1 69 ? -5.441 -3.394 0.880 1.00 95.06 69 ASP A CA 1
ATOM 572 C C . ASP A 1 69 ? -4.289 -2.404 0.672 1.00 95.06 69 ASP A C 1
ATOM 574 O O . ASP A 1 69 ? -3.749 -2.315 -0.433 1.00 95.06 69 ASP A O 1
ATOM 578 N N . LEU A 1 70 ? -3.865 -1.698 1.724 1.00 91.00 70 LEU A N 1
ATOM 579 C CA . LEU A 1 70 ? -2.685 -0.830 1.667 1.00 91.00 70 LEU A CA 1
ATOM 580 C C . LEU A 1 70 ? -1.408 -1.638 1.407 1.00 91.00 70 LEU A C 1
ATOM 582 O O . LEU A 1 70 ? -0.591 -1.255 0.572 1.00 91.00 70 LEU A O 1
ATOM 586 N N . SER A 1 71 ? -1.258 -2.780 2.078 1.00 93.38 71 SER A N 1
ATOM 587 C CA . SER A 1 71 ? -0.113 -3.677 1.884 1.00 93.38 71 SER A CA 1
ATOM 588 C C . SER A 1 71 ? -0.082 -4.228 0.459 1.00 93.38 71 SER A C 1
ATOM 590 O O . SER A 1 71 ? 0.970 -4.240 -0.178 1.00 93.38 71 SER A O 1
ATOM 592 N N . ARG A 1 72 ? -1.245 -4.611 -0.084 1.00 95.56 72 ARG A N 1
ATOM 593 C CA . ARG A 1 72 ? -1.384 -5.043 -1.479 1.00 95.56 72 ARG A CA 1
ATOM 594 C C . ARG A 1 72 ? -1.001 -3.938 -2.458 1.00 95.56 72 ARG A C 1
ATOM 596 O O . ARG A 1 72 ? -0.249 -4.203 -3.387 1.00 95.56 72 ARG A O 1
ATOM 603 N N . MET A 1 73 ? -1.439 -2.702 -2.223 1.00 94.00 73 MET A N 1
ATOM 604 C CA . MET A 1 73 ? -1.056 -1.557 -3.053 1.00 94.00 73 MET A CA 1
ATOM 605 C C . MET A 1 73 ? 0.469 -1.363 -3.097 1.00 94.00 73 MET A C 1
ATOM 607 O O . MET A 1 73 ? 1.038 -1.187 -4.174 1.00 94.00 73 MET A O 1
ATOM 611 N N . PHE A 1 74 ? 1.150 -1.445 -1.948 1.00 90.50 74 PHE A N 1
ATOM 612 C CA . PHE A 1 74 ? 2.612 -1.331 -1.892 1.00 90.50 74 PHE A CA 1
ATOM 613 C C . PHE A 1 74 ? 3.318 -2.521 -2.541 1.00 90.50 74 PHE A C 1
ATOM 615 O O . PHE A 1 74 ? 4.317 -2.330 -3.232 1.00 90.50 74 PHE A O 1
ATOM 622 N N . ASN A 1 75 ? 2.803 -3.738 -2.366 1.00 93.25 75 ASN A N 1
ATOM 623 C CA . ASN A 1 75 ? 3.350 -4.917 -3.031 1.00 93.25 75 ASN A CA 1
ATOM 624 C C . ASN A 1 75 ? 3.199 -4.839 -4.547 1.00 93.25 75 ASN A C 1
ATOM 626 O O . ASN A 1 75 ? 4.181 -5.065 -5.242 1.00 93.25 75 ASN A O 1
ATOM 630 N N . ASN A 1 76 ? 2.039 -4.436 -5.063 1.00 91.19 76 ASN A N 1
ATOM 631 C CA . ASN A 1 76 ? 1.848 -4.245 -6.500 1.00 91.19 76 ASN A CA 1
ATOM 632 C C . ASN A 1 76 ? 2.836 -3.213 -7.057 1.00 91.19 76 ASN A C 1
ATOM 634 O O . ASN A 1 76 ? 3.445 -3.436 -8.100 1.00 91.19 76 ASN A O 1
ATOM 638 N N . ALA A 1 77 ? 3.054 -2.111 -6.330 1.00 87.00 77 ALA A N 1
ATOM 639 C CA . ALA A 1 77 ? 4.056 -1.120 -6.704 1.00 87.00 77 ALA A CA 1
ATOM 640 C C . ALA A 1 77 ? 5.474 -1.720 -6.731 1.00 87.00 77 ALA A C 1
ATOM 642 O O . ALA A 1 77 ? 6.216 -1.465 -7.673 1.00 87.00 77 ALA A O 1
ATOM 643 N N . LYS A 1 78 ? 5.849 -2.546 -5.751 1.00 88.44 78 LYS A N 1
ATOM 644 C CA . LYS A 1 78 ? 7.165 -3.207 -5.712 1.00 88.44 78 LYS A CA 1
ATOM 645 C C . LYS A 1 78 ? 7.336 -4.319 -6.753 1.00 88.44 78 LYS A C 1
ATOM 647 O O . LYS A 1 78 ? 8.451 -4.553 -7.190 1.00 88.44 78 LYS A O 1
ATOM 652 N N . VAL A 1 79 ? 6.263 -5.015 -7.124 1.00 89.88 79 VAL A N 1
ATOM 653 C CA . VAL A 1 79 ? 6.292 -6.081 -8.141 1.00 89.88 79 VAL A CA 1
ATOM 654 C C . VAL A 1 79 ? 6.446 -5.486 -9.535 1.00 89.88 79 VAL A C 1
ATOM 656 O O . VAL A 1 79 ? 7.232 -5.986 -10.330 1.00 89.88 79 VAL A O 1
ATOM 659 N N . TYR A 1 80 ? 5.715 -4.410 -9.823 1.00 85.50 80 TYR A N 1
ATOM 660 C CA . TYR A 1 80 ? 5.740 -3.792 -11.145 1.00 85.50 80 TYR A CA 1
ATOM 661 C C . TYR A 1 80 ? 6.991 -2.935 -11.387 1.00 85.50 80 TYR A C 1
ATOM 663 O O . TYR A 1 80 ? 7.452 -2.808 -12.517 1.00 85.50 80 TYR A O 1
ATOM 671 N N . ASN A 1 81 ? 7.545 -2.320 -10.337 1.00 80.75 81 ASN A N 1
ATOM 672 C CA . ASN A 1 81 ? 8.655 -1.379 -10.470 1.00 80.75 81 ASN A CA 1
ATOM 673 C C . ASN A 1 81 ? 9.982 -2.009 -10.035 1.00 80.75 81 ASN A C 1
ATOM 675 O O . ASN A 1 81 ? 10.042 -2.688 -9.015 1.00 80.75 81 ASN A O 1
ATOM 679 N N . VAL A 1 82 ? 11.066 -1.703 -10.754 1.00 77.94 82 VAL A N 1
ATOM 680 C CA . VAL A 1 82 ? 12.425 -2.149 -10.394 1.00 77.94 82 VAL A CA 1
ATOM 681 C C . VAL A 1 82 ? 12.834 -1.648 -9.002 1.00 77.94 82 VAL A C 1
ATOM 683 O O . VAL A 1 82 ? 12.482 -0.532 -8.609 1.00 77.94 82 VAL A O 1
ATOM 686 N N . ASP A 1 83 ? 13.593 -2.457 -8.268 1.00 73.88 83 ASP A N 1
ATOM 687 C CA . ASP A 1 83 ? 14.008 -2.240 -6.872 1.00 73.88 83 ASP A CA 1
ATOM 688 C C . ASP A 1 83 ? 14.731 -0.906 -6.616 1.00 73.88 83 ASP A C 1
ATOM 690 O O . ASP A 1 83 ? 14.510 -0.235 -5.602 1.00 73.88 83 ASP A O 1
ATOM 694 N N . GLU A 1 84 ? 15.531 -0.453 -7.577 1.00 77.50 84 GLU A N 1
ATOM 695 C CA . GLU A 1 84 ? 16.240 0.823 -7.489 1.00 77.50 84 GLU A CA 1
ATOM 696 C C . GLU A 1 84 ? 15.382 2.050 -7.833 1.00 77.50 84 GLU A C 1
ATOM 698 O O . GLU A 1 84 ? 15.807 3.191 -7.593 1.00 77.50 84 GLU A O 1
ATOM 703 N N . SER A 1 85 ? 14.163 1.842 -8.341 1.00 78.94 85 SER A N 1
ATOM 704 C CA . SER A 1 85 ? 13.254 2.929 -8.695 1.00 78.94 85 SER A CA 1
ATOM 705 C C . SER A 1 85 ? 12.790 3.712 -7.467 1.00 78.94 85 SER A C 1
ATOM 707 O O . SER A 1 85 ? 12.643 3.199 -6.352 1.00 78.94 85 SER A O 1
ATOM 709 N N . TYR A 1 86 ? 12.481 4.988 -7.691 1.00 78.94 86 TYR A N 1
ATOM 710 C CA . TYR A 1 86 ? 11.879 5.830 -6.663 1.00 78.94 86 TYR A CA 1
ATOM 711 C C . TYR A 1 86 ? 10.555 5.257 -6.145 1.00 78.94 86 TYR A C 1
ATOM 713 O O . TYR A 1 86 ? 10.291 5.349 -4.948 1.00 78.94 86 TYR A O 1
ATOM 721 N N . ILE A 1 87 ? 9.756 4.633 -7.017 1.00 78.31 87 ILE A N 1
ATOM 722 C CA . ILE A 1 87 ? 8.451 4.063 -6.661 1.00 78.31 87 ILE A CA 1
ATOM 723 C C . ILE A 1 87 ? 8.626 2.866 -5.725 1.00 78.31 87 ILE A C 1
ATOM 725 O O . ILE A 1 87 ? 7.976 2.817 -4.680 1.00 78.31 87 ILE A O 1
ATOM 729 N N . PHE A 1 88 ? 9.549 1.952 -6.030 1.00 82.88 88 PHE A N 1
ATOM 730 C CA . PHE A 1 88 ? 9.836 0.806 -5.169 1.00 82.88 88 PHE A CA 1
ATOM 731 C C . PHE A 1 88 ? 10.330 1.242 -3.783 1.00 82.88 88 PHE A C 1
ATOM 733 O O . PHE A 1 88 ? 9.812 0.801 -2.749 1.00 82.88 88 PHE A O 1
ATOM 740 N N . LYS A 1 89 ? 11.308 2.158 -3.744 1.00 82.94 89 LYS A N 1
ATOM 741 C CA . LYS A 1 89 ? 11.866 2.690 -2.488 1.00 82.94 89 LYS A CA 1
ATOM 742 C C . LYS A 1 89 ? 10.800 3.397 -1.657 1.00 82.94 89 LYS A C 1
ATOM 744 O O . LYS A 1 89 ? 10.760 3.252 -0.435 1.00 82.94 89 LYS A O 1
ATOM 749 N N . TYR A 1 90 ? 9.916 4.143 -2.310 1.00 80.50 90 TYR A N 1
ATOM 750 C CA . TYR A 1 90 ? 8.813 4.830 -1.654 1.00 80.50 90 TYR A CA 1
ATOM 751 C C . TYR A 1 90 ? 7.772 3.851 -1.093 1.00 80.50 90 TYR A C 1
ATOM 753 O O . TYR A 1 90 ? 7.426 3.947 0.085 1.00 80.50 90 TYR A O 1
ATOM 761 N N . ALA A 1 91 ? 7.344 2.861 -1.883 1.00 84.25 91 ALA A N 1
ATOM 762 C CA . ALA A 1 91 ? 6.428 1.810 -1.438 1.00 84.25 91 ALA A CA 1
ATOM 763 C C . ALA A 1 91 ? 6.987 1.044 -0.227 1.00 84.25 91 ALA A C 1
ATOM 765 O O . ALA A 1 91 ? 6.266 0.811 0.742 1.00 84.25 91 ALA A O 1
ATOM 766 N N . SER A 1 92 ? 8.289 0.749 -0.229 1.00 87.31 92 SER A N 1
ATOM 767 C CA . SER A 1 92 ? 8.980 0.094 0.891 1.00 87.31 92 SER A CA 1
ATOM 768 C C . SER A 1 92 ? 8.960 0.939 2.173 1.00 87.31 92 SER A C 1
ATOM 770 O O . SER A 1 92 ? 8.721 0.424 3.267 1.00 87.31 92 SER A O 1
ATOM 772 N N . ARG A 1 93 ? 9.164 2.258 2.058 1.00 88.50 93 ARG A N 1
ATOM 773 C CA . ARG A 1 93 ? 9.089 3.181 3.204 1.00 88.50 93 ARG A CA 1
ATOM 774 C C . ARG A 1 93 ? 7.677 3.271 3.774 1.00 88.50 93 ARG A C 1
ATOM 776 O O . ARG A 1 93 ? 7.516 3.248 4.994 1.00 88.50 93 ARG A O 1
ATOM 783 N N . LEU A 1 94 ? 6.665 3.355 2.912 1.00 85.12 94 LEU A N 1
ATOM 784 C CA . LEU A 1 94 ? 5.270 3.409 3.350 1.00 85.12 94 LEU A CA 1
ATOM 785 C C . LEU A 1 94 ? 4.820 2.104 4.012 1.00 85.12 94 LEU A C 1
ATOM 787 O O . LEU A 1 94 ? 4.159 2.147 5.049 1.00 85.12 94 LEU A O 1
ATOM 791 N N . GLU A 1 95 ? 5.225 0.954 3.477 1.00 89.38 95 GLU A N 1
ATOM 792 C CA . GLU A 1 95 ? 4.963 -0.350 4.089 1.00 89.38 95 GLU A CA 1
ATOM 793 C C . GLU A 1 95 ? 5.588 -0.448 5.491 1.00 89.38 95 GLU A C 1
ATOM 795 O O . GLU A 1 95 ? 4.931 -0.870 6.449 1.00 89.38 95 GLU A O 1
ATOM 800 N N . GLN A 1 96 ? 6.830 0.020 5.652 1.00 89.19 96 GLN A N 1
ATOM 801 C CA . GLN A 1 96 ? 7.491 0.062 6.956 1.00 89.19 96 GLN A CA 1
ATOM 802 C C . GLN A 1 96 ? 6.767 0.997 7.939 1.00 89.19 96 GLN A C 1
ATOM 804 O O . GLN A 1 96 ? 6.534 0.622 9.094 1.00 89.19 96 GLN A O 1
ATOM 809 N N . ALA A 1 97 ? 6.371 2.192 7.491 1.00 84.94 97 ALA A N 1
ATOM 810 C CA . ALA A 1 97 ? 5.612 3.139 8.306 1.00 84.94 97 ALA A CA 1
ATOM 811 C C . ALA A 1 97 ? 4.259 2.553 8.748 1.00 84.94 97 ALA A C 1
ATOM 813 O O . ALA A 1 97 ? 3.894 2.651 9.926 1.00 84.94 97 ALA A O 1
ATOM 814 N N . LEU A 1 98 ? 3.550 1.877 7.837 1.00 85.19 98 LEU A N 1
ATOM 815 C CA . LEU A 1 98 ? 2.287 1.198 8.120 1.00 85.19 98 LEU A CA 1
ATOM 816 C C . LEU A 1 98 ? 2.468 0.096 9.173 1.00 85.19 98 LEU A C 1
ATOM 818 O O . LEU A 1 98 ? 1.732 0.068 10.161 1.00 85.19 98 LEU A O 1
ATOM 822 N N . SER A 1 99 ? 3.481 -0.762 9.015 1.00 87.38 99 SER A N 1
ATOM 823 C CA . SER A 1 99 ? 3.792 -1.843 9.962 1.00 87.38 99 SER A CA 1
ATOM 824 C C . SER A 1 99 ? 4.074 -1.308 11.370 1.00 87.38 99 SER A C 1
ATOM 826 O O . SER A 1 99 ? 3.514 -1.793 12.359 1.00 87.38 99 SER A O 1
ATOM 828 N N . ASN A 1 100 ? 4.884 -0.251 11.474 1.00 86.94 100 ASN A N 1
ATOM 829 C CA . ASN A 1 100 ? 5.221 0.377 12.753 1.00 86.94 100 ASN A CA 1
ATOM 830 C C . ASN A 1 100 ? 3.994 0.997 13.435 1.00 86.94 100 ASN A C 1
ATOM 832 O O . ASN A 1 100 ? 3.792 0.835 14.647 1.00 86.94 100 ASN A O 1
ATOM 836 N N . LYS A 1 101 ? 3.141 1.673 12.657 1.00 83.19 101 LYS A N 1
ATOM 837 C CA . LYS A 1 101 ? 1.901 2.265 13.163 1.00 83.19 101 LYS A CA 1
ATOM 838 C C . LYS A 1 101 ? 0.930 1.192 13.642 1.00 83.19 101 LYS A C 1
ATOM 840 O O . LYS A 1 101 ? 0.420 1.295 14.757 1.00 83.19 101 LYS A O 1
ATOM 845 N N . TYR A 1 102 ? 0.734 0.139 12.852 1.00 83.44 102 TYR A N 1
ATOM 846 C CA . TYR A 1 102 ? -0.156 -0.965 13.196 1.00 83.44 102 TYR A CA 1
ATOM 847 C C . TYR A 1 102 ? 0.286 -1.675 14.482 1.00 83.44 102 TYR A C 1
ATOM 849 O O . TYR A 1 102 ? -0.510 -1.797 15.413 1.00 83.44 102 TYR A O 1
ATOM 857 N N . LYS A 1 103 ? 1.578 -2.013 14.617 1.00 82.75 103 LYS A N 1
ATOM 858 C CA . LYS A 1 103 ? 2.143 -2.574 15.863 1.00 82.75 103 LYS A CA 1
ATOM 859 C C . LYS A 1 103 ? 1.867 -1.682 17.076 1.00 82.75 103 LYS A C 1
ATOM 861 O O . LYS A 1 103 ? 1.433 -2.164 18.120 1.00 82.75 103 LYS A O 1
ATOM 866 N N . THR A 1 104 ? 2.067 -0.373 16.928 1.00 80.06 104 THR A N 1
ATOM 867 C CA . THR A 1 104 ? 1.821 0.593 18.009 1.00 80.06 104 THR A CA 1
ATOM 868 C C . THR A 1 104 ? 0.344 0.650 18.411 1.00 80.06 104 THR A C 1
ATOM 870 O O . THR A 1 104 ? 0.037 0.785 19.597 1.00 80.06 104 THR A O 1
ATOM 873 N N . MET A 1 105 ? -0.582 0.544 17.453 1.00 76.06 105 MET A N 1
ATOM 874 C CA . MET A 1 105 ? -2.023 0.526 17.731 1.00 76.06 105 MET A CA 1
ATOM 875 C C . MET A 1 105 ? -2.450 -0.737 18.486 1.00 76.06 105 MET A C 1
ATOM 877 O O . MET A 1 105 ? -3.193 -0.625 19.462 1.00 76.06 105 MET A O 1
ATOM 881 N N . ILE A 1 106 ? -1.931 -1.909 18.104 1.00 78.19 106 ILE A N 1
ATOM 882 C CA . ILE A 1 106 ? -2.215 -3.178 18.794 1.00 78.19 106 ILE A CA 1
ATOM 883 C C . ILE A 1 106 ? -1.726 -3.134 20.248 1.00 78.19 106 ILE A C 1
ATOM 885 O O . ILE A 1 106 ? -2.515 -3.353 21.165 1.00 78.19 106 ILE A O 1
ATOM 889 N N . ILE A 1 107 ? -0.475 -2.719 20.479 1.00 74.94 107 ILE A N 1
ATOM 890 C CA . ILE A 1 107 ? 0.106 -2.623 21.833 1.00 74.94 107 ILE A CA 1
ATOM 891 C C . ILE A 1 107 ? -0.700 -1.672 22.731 1.00 74.94 107 ILE A C 1
ATOM 893 O O . ILE A 1 107 ? -0.893 -1.932 23.920 1.00 74.94 107 ILE A O 1
ATOM 897 N N . LYS A 1 108 ? -1.187 -0.550 22.186 1.00 69.25 108 LYS A N 1
ATOM 898 C CA . LYS A 1 108 ? -2.025 0.394 22.944 1.00 69.25 108 LYS A CA 1
ATOM 899 C C . LYS A 1 108 ? -3.402 -0.182 23.283 1.00 69.25 108 LYS A C 1
ATOM 901 O O . LYS A 1 108 ? -3.915 0.137 24.350 1.00 69.25 108 LYS A O 1
ATOM 906 N N . LYS A 1 109 ? -3.986 -1.008 22.408 1.00 67.44 109 LYS A N 1
ATOM 907 C CA . LYS A 1 109 ? -5.292 -1.652 22.625 1.00 67.44 109 LYS A CA 1
ATOM 908 C C . LYS A 1 109 ? -5.236 -2.738 23.704 1.00 67.44 109 LYS A C 1
ATOM 910 O O . LYS A 1 109 ? -6.215 -2.925 24.419 1.00 67.44 109 LYS A O 1
ATOM 915 N N . GLU A 1 110 ? -4.099 -3.415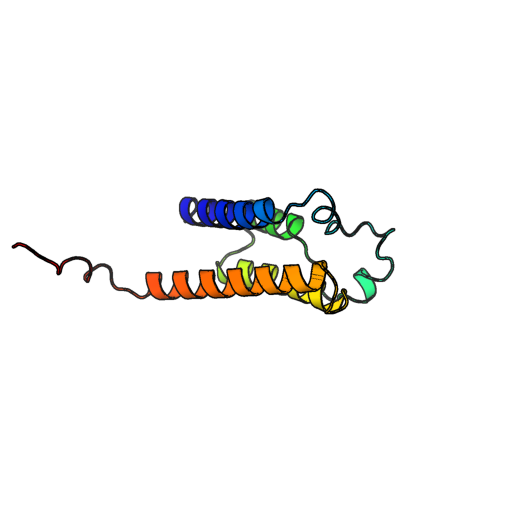 23.841 1.00 65.62 110 GLU A N 1
ATOM 916 C CA . GLU A 1 110 ? -3.894 -4.475 24.836 1.00 65.62 110 GLU A CA 1
ATOM 917 C C . GLU A 1 110 ? -3.560 -3.958 26.243 1.00 65.62 110 GLU A C 1
ATOM 919 O O . GLU A 1 110 ? -3.719 -4.701 27.209 1.00 65.62 110 G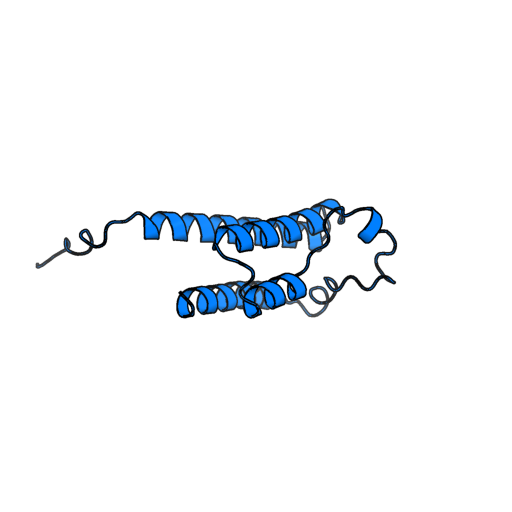LU A O 1
ATOM 924 N N . ARG A 1 111 ? -3.133 -2.695 26.405 1.00 53.28 111 ARG A N 1
ATOM 925 C CA . ARG A 1 111 ? -2.906 -2.119 27.742 1.00 53.28 111 ARG A CA 1
ATOM 926 C C . ARG A 1 111 ? -4.245 -1.918 28.471 1.00 53.28 111 ARG A C 1
ATOM 928 O O . ARG A 1 111 ? -5.032 -1.071 28.046 1.00 53.28 111 ARG A O 1
ATOM 935 N N . PRO A 1 112 ? -4.499 -2.607 29.603 1.00 56.66 112 PRO A N 1
ATOM 936 C CA . PRO A 1 112 ? -5.710 -2.394 30.386 1.00 56.66 112 PRO A CA 1
ATOM 937 C C . PRO A 1 112 ? -5.764 -0.952 30.899 1.00 56.66 112 PRO A C 1
ATOM 939 O O . PRO A 1 112 ? -4.798 -0.450 31.479 1.00 56.66 112 PRO A O 1
ATOM 942 N N . SER A 1 113 ? -6.921 -0.310 30.746 1.00 58.00 113 SER A N 1
ATOM 943 C CA . SER A 1 113 ? -7.222 1.070 31.166 1.00 58.00 113 SER A CA 1
ATOM 944 C C . SER A 1 113 ? -6.902 1.388 32.637 1.00 58.00 113 SER A C 1
ATOM 946 O O . SER A 1 113 ? -6.794 2.554 33.010 1.00 58.00 113 SER A O 1
ATOM 948 N N . HIS A 1 114 ? -6.704 0.372 33.475 1.00 61.09 114 HIS A N 1
ATOM 949 C CA . HIS A 1 114 ? -6.501 0.494 34.918 1.00 61.09 114 HIS A CA 1
ATOM 950 C C . HIS A 1 114 ? -5.044 0.762 35.345 1.00 61.09 114 HIS A C 1
ATOM 952 O O . HIS A 1 114 ? -4.810 1.063 36.512 1.00 61.09 114 HIS A O 1
ATOM 958 N N . LEU A 1 115 ? -4.060 0.697 34.437 1.00 57.47 115 LEU A N 1
ATOM 959 C CA . LEU A 1 115 ? -2.642 0.918 34.779 1.00 57.47 115 LEU A CA 1
ATOM 960 C C . LEU A 1 115 ? -2.176 2.384 34.671 1.00 57.47 115 LEU A C 1
ATOM 962 O O . LEU A 1 115 ? -1.025 2.684 34.970 1.00 57.47 115 LEU A O 1
ATOM 966 N N . ASN A 1 116 ? -3.059 3.326 34.327 1.00 53.84 116 ASN A N 1
ATOM 967 C CA . ASN A 1 116 ? -2.721 4.755 34.205 1.00 53.84 116 ASN A CA 1
ATOM 968 C C . ASN A 1 116 ? -2.681 5.530 35.540 1.00 53.84 116 ASN A C 1
ATOM 970 O O . ASN A 1 116 ? -2.776 6.757 35.542 1.00 53.84 116 ASN A O 1
ATOM 974 N N . ARG A 1 117 ? -2.542 4.859 36.691 1.00 56.69 117 ARG A N 1
ATOM 975 C CA . ARG A 1 117 ? -2.562 5.539 37.997 1.00 56.69 117 ARG A CA 1
ATOM 976 C C . ARG A 1 117 ? -1.476 5.084 38.966 1.00 56.69 117 ARG A C 1
ATOM 978 O O . ARG A 1 117 ? -1.773 4.878 40.133 1.00 56.69 117 ARG A O 1
ATOM 985 N N . ILE A 1 118 ? -0.221 4.973 38.532 1.00 57.78 118 ILE A N 1
ATOM 986 C CA . ILE A 1 118 ? 0.906 4.971 39.481 1.00 57.78 118 ILE A CA 1
ATOM 987 C C . ILE A 1 118 ? 2.090 5.757 38.906 1.00 57.78 118 ILE A C 1
ATOM 989 O O . ILE A 1 118 ? 2.932 5.201 38.214 1.00 57.78 118 ILE A O 1
ATOM 993 N N . SER A 1 119 ? 2.113 7.063 39.181 1.00 48.97 119 SER A N 1
ATOM 994 C CA . SER A 1 119 ? 3.304 7.875 39.502 1.00 48.97 119 SER A CA 1
ATOM 995 C C . SER A 1 119 ? 2.874 9.343 39.566 1.00 48.97 119 SER A C 1
ATOM 997 O O . SER A 1 119 ? 2.247 9.819 38.631 1.00 48.97 119 SER A O 1
ATOM 999 N N . THR A 1 120 ? 3.120 10.163 40.582 1.00 44.03 120 THR A N 1
ATOM 1000 C CA . THR A 1 120 ? 3.781 10.041 41.888 1.00 44.03 120 THR A CA 1
ATOM 1001 C C . THR A 1 120 ? 3.381 11.325 42.614 1.00 44.03 120 THR A C 1
ATOM 1003 O O . THR A 1 120 ? 3.603 12.409 42.078 1.00 44.03 120 THR A O 1
ATOM 1006 N N . LYS A 1 121 ? 2.801 11.233 43.815 1.00 44.12 121 LYS A N 1
ATOM 1007 C CA . LYS A 1 121 ? 2.888 12.346 44.765 1.00 44.12 121 LYS A CA 1
ATOM 1008 C C . LYS A 1 121 ? 4.309 12.322 45.324 1.00 44.12 121 LYS A C 1
ATOM 1010 O O . LYS A 1 121 ? 4.698 11.308 45.903 1.00 44.12 121 LYS A O 1
ATOM 1015 N N . LYS A 1 122 ? 5.052 13.407 45.150 1.00 45.00 122 LYS A N 1
ATOM 1016 C CA . LYS A 1 122 ? 6.118 13.797 46.064 1.00 45.00 122 LYS A CA 1
ATOM 1017 C C . LYS A 1 122 ? 6.056 15.303 46.238 1.00 45.00 122 LYS A C 1
ATOM 1019 O O . LYS A 1 122 ? 5.796 15.972 45.216 1.00 45.00 122 LYS A O 1
#

pLDDT: mean 71.72, std 19.27, range [36.41, 95.62]

InterPro domains:
  IPR001487 Bromodomain [PF00439] (31-92)
  IPR001487 Bromodomain [PR00503]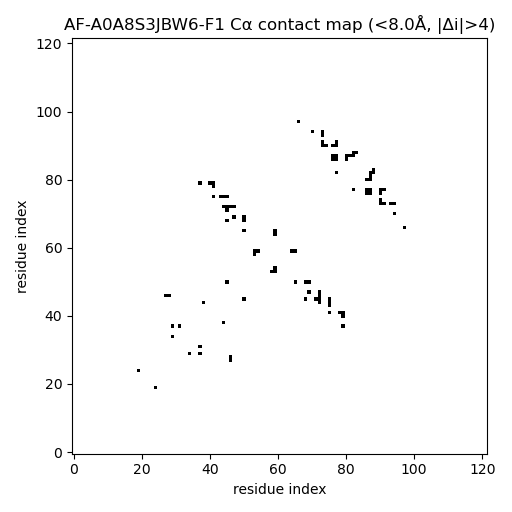 (35-51)
  IPR001487 Bromodomain [PR00503] (51-69)
  IPR001487 Bromodomain [PR00503] (69-88)
  IPR001487 Bromodomain [PS50014] (17-88)
  IPR001487 Bromodomain [SM00297] (5-107)
  IPR036427 Bromodomain-like superfamily [G3DSA:1.20.920.10] (1-114)
  IPR036427 Bromodomain-like superfamily [SSF47370] (31-105)
  IPR037800 Histone acetyltransferase GCN5 [PTHR45750] (31-112)

Nearest PDB structures (foldseek):
  5i7y-assembly1_A  TM=9.643E-01  e=4.522E-04  Homo sapiens
  6bqa-assembly1_A  TM=9.551E-01  e=4.522E-04  Homo sapiens
  6uzf-assembly1_A  TM=9.507E-01  e=1.093E-03  Homo sapiens
  5twx-assembly5_A  TM=8.012E-01  e=5.721E-04  Homo sapiens
  8ahc-assembly2_B  TM=8.844E-01  e=1.749E-03  Homo sapiens